Protein AF-A0A377ZBK5-F1 (afdb_monomer_lite)

pLDDT: mean 92.91, std 8.92, range [45.59, 98.56]

Radius of gyration: 19.92 Å; chains: 1; bounding box: 38×28×64 Å

Structure (mmCIF, N/CA/C/O backbone):
data_AF-A0A377ZBK5-F1
#
_entry.id   AF-A0A377ZBK5-F1
#
loop_
_atom_site.group_PDB
_atom_site.id
_atom_site.type_symbol
_atom_site.label_atom_id
_atom_site.label_alt_id
_atom_site.label_comp_id
_atom_site.label_asym_id
_atom_site.label_entity_id
_atom_site.label_seq_id
_atom_site.pdbx_PDB_ins_code
_atom_site.Cartn_x
_atom_site.Cartn_y
_atom_site.Cartn_z
_atom_site.occupancy
_atom_site.B_iso_or_equiv
_atom_site.auth_seq_id
_atom_site.auth_comp_id
_atom_site.auth_asym_id
_atom_site.auth_atom_id
_atom_site.pdbx_PDB_model_num
ATOM 1 N N . MET A 1 1 ? 10.291 -15.681 -27.233 1.00 45.59 1 MET A N 1
ATOM 2 C CA . MET A 1 1 ? 11.117 -14.684 -26.519 1.00 45.59 1 MET A CA 1
ATOM 3 C C . MET A 1 1 ? 10.988 -15.005 -25.042 1.00 45.59 1 MET A C 1
ATOM 5 O O . MET A 1 1 ? 9.856 -15.266 -24.654 1.00 45.59 1 MET A O 1
ATOM 9 N N . PRO A 1 2 ? 12.070 -15.109 -24.252 1.00 52.09 2 PRO A N 1
ATOM 10 C CA . PRO A 1 2 ? 11.908 -15.289 -22.812 1.00 52.09 2 PRO A CA 1
ATOM 11 C C . PRO A 1 2 ? 11.155 -14.077 -22.247 1.00 52.09 2 PRO A C 1
ATOM 13 O O . PRO A 1 2 ? 11.372 -12.952 -22.704 1.00 52.09 2 PRO A O 1
ATOM 16 N N . GLU A 1 3 ? 10.237 -14.310 -21.312 1.00 66.94 3 GLU A N 1
ATOM 17 C CA . GLU A 1 3 ? 9.562 -13.239 -20.575 1.00 66.94 3 GLU A CA 1
ATOM 18 C C . GLU A 1 3 ? 10.627 -12.476 -19.782 1.00 66.94 3 GLU A C 1
ATOM 20 O O . GLU A 1 3 ? 11.226 -13.020 -18.861 1.00 66.94 3 GLU A O 1
ATOM 25 N N . ARG A 1 4 ? 10.943 -11.247 -20.209 1.00 80.50 4 ARG A N 1
ATOM 26 C CA . ARG A 1 4 ? 12.066 -10.459 -19.670 1.00 80.50 4 ARG A CA 1
ATOM 27 C C . ARG A 1 4 ? 11.857 -10.053 -18.209 1.00 80.50 4 ARG A C 1
ATOM 29 O O . ARG A 1 4 ? 12.832 -9.953 -17.479 1.00 80.50 4 ARG A O 1
ATOM 36 N N . TYR A 1 5 ? 10.607 -9.873 -17.792 1.00 88.88 5 TYR A N 1
ATOM 37 C CA . TYR A 1 5 ? 10.235 -9.515 -16.428 1.00 88.88 5 TYR A CA 1
ATOM 38 C C . TYR A 1 5 ? 9.508 -10.687 -15.774 1.00 88.88 5 TYR A C 1
ATOM 40 O O . TYR A 1 5 ? 8.397 -11.026 -16.180 1.00 88.88 5 TYR A O 1
ATOM 48 N N . GLN A 1 6 ? 10.127 -11.311 -14.772 1.00 89.06 6 GLN A N 1
ATOM 49 C CA . GLN A 1 6 ? 9.557 -12.459 -14.067 1.00 89.06 6 GLN A CA 1
ATOM 50 C C . GLN A 1 6 ? 9.449 -12.174 -12.574 1.00 89.06 6 GLN A C 1
ATOM 52 O O . GLN A 1 6 ? 10.448 -12.086 -11.866 1.00 89.06 6 GLN A O 1
ATOM 57 N N . TYR A 1 7 ? 8.210 -12.087 -12.101 1.00 89.38 7 TYR A N 1
ATOM 58 C CA . TYR A 1 7 ? 7.868 -11.860 -10.700 1.00 89.38 7 TYR A CA 1
ATOM 59 C C . TYR A 1 7 ? 6.918 -12.968 -10.229 1.00 89.38 7 TYR A C 1
ATOM 61 O O . TYR A 1 7 ? 5.723 -12.725 -10.058 1.00 89.38 7 TYR A O 1
ATOM 69 N N . PRO A 1 8 ? 7.408 -14.218 -10.106 1.00 89.19 8 PRO A N 1
ATOM 70 C CA . PRO A 1 8 ? 6.574 -15.331 -9.691 1.00 89.19 8 PRO A CA 1
ATOM 71 C C . PRO A 1 8 ? 6.107 -15.131 -8.251 1.00 89.19 8 PRO A C 1
ATOM 73 O O . PRO A 1 8 ? 6.850 -14.672 -7.379 1.00 89.19 8 PRO A O 1
ATOM 76 N N . VAL A 1 9 ? 4.857 -15.500 -8.019 1.00 87.50 9 VAL A N 1
ATOM 77 C CA . VAL A 1 9 ? 4.213 -15.443 -6.715 1.00 87.50 9 VAL A CA 1
ATOM 78 C C . VAL A 1 9 ? 4.294 -16.833 -6.088 1.00 87.50 9 VAL A C 1
ATOM 80 O O . VAL A 1 9 ? 4.029 -17.825 -6.766 1.00 87.50 9 VAL A O 1
ATOM 83 N N . ASP A 1 10 ? 4.701 -16.915 -4.822 1.00 88.06 10 ASP A N 1
ATOM 84 C CA . ASP A 1 10 ? 4.806 -18.189 -4.111 1.00 88.06 10 ASP A CA 1
ATOM 85 C C . ASP A 1 10 ? 3.431 -18.741 -3.700 1.00 88.06 10 ASP A C 1
ATOM 87 O O . ASP A 1 10 ? 2.440 -18.014 -3.560 1.00 88.06 10 ASP A O 1
ATOM 91 N N . GLU A 1 11 ? 3.356 -20.062 -3.509 1.00 90.50 11 GLU A N 1
ATOM 92 C CA . GLU A 1 11 ? 2.165 -20.683 -2.928 1.00 90.50 11 GLU A CA 1
ATOM 93 C C . GLU A 1 11 ? 1.914 -20.100 -1.527 1.00 90.50 11 GLU A C 1
ATOM 95 O O . GLU A 1 11 ? 2.818 -20.016 -0.695 1.00 90.50 11 GLU A O 1
ATOM 100 N N . GLY A 1 12 ? 0.679 -19.659 -1.270 1.00 89.44 12 GLY A N 1
ATOM 101 C CA . GLY A 1 12 ? 0.302 -19.008 -0.009 1.00 89.44 12 GLY A CA 1
ATOM 102 C C . GLY A 1 12 ? 0.594 -17.502 0.061 1.00 89.44 12 GLY A C 1
ATOM 103 O O . GLY A 1 12 ? 0.352 -16.886 1.102 1.00 89.44 12 GLY A O 1
ATOM 104 N N . PHE A 1 13 ? 1.061 -16.866 -1.022 1.00 91.00 13 PHE A N 1
ATOM 105 C CA . PHE A 1 13 ? 1.210 -15.407 -1.066 1.00 91.00 13 PHE A CA 1
ATOM 106 C C . PHE A 1 13 ? -0.091 -14.676 -0.735 1.00 91.00 13 PHE A C 1
ATOM 108 O O . PHE A 1 13 ? -0.096 -13.761 0.086 1.00 91.00 13 PHE A O 1
ATOM 115 N N . ALA A 1 14 ? -1.199 -15.089 -1.357 1.00 89.44 14 ALA A N 1
ATOM 116 C CA . ALA A 1 14 ? -2.502 -14.466 -1.153 1.00 89.44 14 ALA A CA 1
ATOM 117 C C . ALA A 1 14 ? -2.914 -14.524 0.325 1.00 89.44 14 ALA A C 1
ATOM 119 O O . ALA A 1 14 ? -3.301 -13.507 0.895 1.00 89.44 14 ALA A O 1
ATOM 120 N N . ASP A 1 15 ? -2.732 -15.677 0.969 1.00 92.81 15 ASP A N 1
ATOM 121 C CA . ASP A 1 15 ? -3.064 -15.866 2.383 1.00 92.81 15 ASP A CA 1
ATOM 122 C C . ASP A 1 15 ? -2.210 -14.977 3.297 1.00 92.81 15 ASP A C 1
ATOM 124 O O . ASP A 1 15 ? -2.716 -14.383 4.249 1.00 92.81 15 ASP A O 1
ATOM 128 N N . ARG A 1 16 ? -0.919 -14.814 2.978 1.00 92.88 16 ARG A N 1
ATOM 129 C CA . ARG A 1 16 ? -0.020 -13.899 3.700 1.00 92.88 16 ARG A CA 1
ATOM 130 C C . ARG A 1 16 ? -0.402 -12.432 3.515 1.00 92.88 16 ARG A C 1
ATOM 132 O O . ARG A 1 16 ? -0.350 -11.656 4.472 1.00 92.88 16 ARG A O 1
ATOM 139 N N . ILE A 1 17 ? -0.749 -12.039 2.291 1.00 94.62 17 ILE A N 1
ATOM 140 C CA . ILE A 1 17 ? -1.023 -10.645 1.934 1.00 94.62 17 ILE A CA 1
ATOM 141 C C . ILE A 1 17 ? -2.409 -10.191 2.383 1.00 94.62 17 ILE A C 1
ATOM 143 O O . ILE A 1 17 ? -2.552 -9.027 2.752 1.00 94.62 17 ILE A O 1
ATOM 147 N N . HIS A 1 18 ? -3.410 -11.072 2.437 1.00 92.81 18 HIS A N 1
ATOM 148 C CA . HIS A 1 18 ? -4.778 -10.751 2.868 1.00 92.81 18 HIS A CA 1
ATOM 149 C C . HIS A 1 18 ? -4.921 -10.568 4.392 1.00 92.81 18 HIS A C 1
ATOM 151 O O . HIS A 1 18 ? -5.918 -10.941 5.006 1.00 92.81 18 HIS A O 1
ATOM 157 N N . THR A 1 19 ? -3.930 -9.932 5.011 1.00 93.00 19 THR A N 1
ATOM 158 C CA . THR A 1 19 ? -3.936 -9.483 6.401 1.00 93.00 19 THR A CA 1
ATOM 159 C C . THR A 1 19 ? -3.524 -8.007 6.457 1.00 93.00 19 THR A C 1
ATOM 161 O O . THR A 1 19 ? -2.781 -7.546 5.587 1.00 93.00 19 THR A O 1
ATOM 164 N N . PRO A 1 20 ? -3.929 -7.228 7.479 1.00 90.19 20 PRO A N 1
ATOM 165 C CA . PRO A 1 20 ? -3.495 -5.833 7.595 1.00 90.19 20 PRO A CA 1
ATOM 166 C C . PRO A 1 20 ? -1.968 -5.672 7.607 1.00 90.19 20 PRO A C 1
ATOM 168 O O . PRO A 1 20 ? -1.443 -4.686 7.097 1.00 90.19 20 PRO A O 1
ATOM 171 N N . GLU A 1 21 ? -1.250 -6.629 8.196 1.00 91.00 21 GLU A N 1
ATOM 172 C CA . GLU A 1 21 ? 0.215 -6.651 8.216 1.00 91.00 21 GLU A CA 1
ATOM 173 C C . GLU A 1 21 ? 0.813 -7.019 6.858 1.00 91.00 21 GLU A C 1
ATOM 175 O O . GLU A 1 21 ? 1.741 -6.353 6.400 1.00 91.00 21 GLU A O 1
ATOM 180 N N . GLY A 1 22 ? 0.226 -7.999 6.171 1.00 94.06 22 GLY A N 1
ATOM 181 C CA . GLY A 1 22 ? 0.587 -8.358 4.805 1.00 94.06 22 GLY A CA 1
ATOM 182 C C . GLY A 1 22 ? 0.470 -7.169 3.855 1.00 94.06 22 GLY A C 1
ATOM 183 O O . GLY A 1 22 ? 1.438 -6.824 3.181 1.00 94.06 22 GLY A O 1
ATOM 18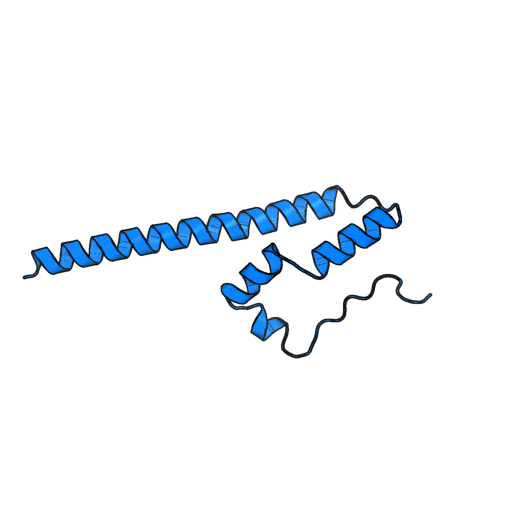4 N N . VAL A 1 23 ? -0.656 -6.453 3.883 1.00 94.19 23 VAL A N 1
ATOM 185 C CA . VAL A 1 23 ? -0.845 -5.237 3.074 1.00 94.19 23 VAL A CA 1
ATOM 186 C C . VAL A 1 23 ? 0.160 -4.135 3.450 1.00 94.19 23 VAL A C 1
ATOM 188 O O . VAL A 1 23 ? 0.691 -3.469 2.563 1.00 94.19 23 VAL A O 1
ATOM 191 N N . ARG A 1 24 ? 0.498 -3.963 4.741 1.00 92.06 24 ARG A N 1
ATOM 192 C CA . ARG A 1 24 ? 1.562 -3.026 5.172 1.00 92.06 24 ARG A CA 1
ATOM 193 C C . ARG A 1 24 ? 2.926 -3.373 4.598 1.00 92.06 24 ARG A C 1
ATOM 195 O O . ARG A 1 24 ? 3.689 -2.469 4.272 1.00 92.06 24 ARG A O 1
ATOM 202 N N . SER A 1 25 ? 3.245 -4.657 4.481 1.00 94.12 25 SER A N 1
ATOM 203 C CA . SER A 1 25 ? 4.541 -5.077 3.949 1.00 94.12 25 SER A CA 1
ATOM 204 C C . SER A 1 25 ? 4.737 -4.620 2.495 1.00 94.12 25 SER A C 1
ATOM 206 O O . SER A 1 25 ? 5.829 -4.180 2.137 1.00 94.12 25 SER A O 1
ATOM 208 N N . LEU A 1 26 ? 3.656 -4.590 1.700 1.00 94.12 26 LEU A N 1
ATOM 209 C CA . LEU A 1 26 ? 3.671 -4.155 0.298 1.00 94.12 26 LEU A CA 1
ATOM 210 C C . LEU A 1 26 ? 3.967 -2.661 0.118 1.00 94.12 26 LEU A C 1
ATOM 212 O O . LEU A 1 26 ? 4.518 -2.275 -0.912 1.00 94.12 26 LEU A O 1
ATOM 216 N N . VAL A 1 27 ? 3.630 -1.833 1.114 1.00 92.94 27 VAL A N 1
ATOM 217 C CA . VAL A 1 27 ? 3.972 -0.398 1.144 1.00 92.94 27 VAL A CA 1
ATOM 218 C C . VAL A 1 27 ? 5.484 -0.193 1.227 1.00 92.94 27 VAL A C 1
ATOM 220 O O . VAL A 1 27 ? 6.012 0.752 0.648 1.00 92.94 27 VAL A O 1
ATOM 223 N N . VAL A 1 28 ? 6.190 -1.077 1.935 1.00 90.44 28 VAL A N 1
ATOM 224 C CA . VAL A 1 28 ? 7.646 -0.991 2.108 1.00 90.44 28 VAL A CA 1
ATOM 225 C C . VAL A 1 28 ? 8.367 -1.587 0.904 1.00 90.44 28 VAL A C 1
ATOM 227 O O . VAL A 1 28 ? 9.336 -1.013 0.404 1.00 90.44 28 VAL A O 1
ATOM 230 N N . LYS A 1 29 ? 7.910 -2.758 0.454 1.00 92.00 29 LYS A N 1
ATOM 231 C CA . LYS A 1 29 ? 8.511 -3.486 -0.655 1.00 92.00 29 LYS A CA 1
ATOM 232 C C . LYS A 1 29 ? 7.473 -4.389 -1.312 1.00 92.00 29 LYS A C 1
ATOM 234 O O . LYS A 1 29 ? 6.852 -5.211 -0.648 1.00 92.00 29 LYS A O 1
ATOM 239 N N . SER A 1 30 ? 7.344 -4.300 -2.631 1.00 94.44 30 SER A N 1
ATOM 240 C CA . SER A 1 30 ? 6.533 -5.231 -3.413 1.00 94.44 30 SER A CA 1
ATOM 241 C C . SER A 1 30 ? 7.207 -5.568 -4.736 1.00 94.44 30 SER A C 1
ATOM 243 O O . SER A 1 30 ? 7.959 -4.762 -5.285 1.00 94.44 30 SER A O 1
ATOM 245 N N . GLN A 1 31 ? 6.890 -6.750 -5.263 1.00 94.50 31 GLN A N 1
ATOM 246 C CA . GLN A 1 31 ? 7.307 -7.173 -6.600 1.00 94.50 31 GLN A CA 1
ATOM 247 C C . GLN A 1 31 ? 6.849 -6.174 -7.677 1.00 94.50 31 GLN A C 1
ATOM 249 O O . GLN A 1 31 ? 7.580 -5.912 -8.622 1.00 94.50 31 GLN A O 1
ATOM 254 N N . LEU A 1 32 ? 5.686 -5.538 -7.494 1.00 95.19 32 LEU A N 1
ATOM 255 C CA . LEU A 1 32 ? 5.182 -4.506 -8.403 1.00 95.19 32 LEU A CA 1
ATOM 256 C C . LEU A 1 32 ? 6.070 -3.247 -8.414 1.00 95.19 32 LEU A C 1
ATOM 258 O O . LEU A 1 32 ? 6.341 -2.698 -9.477 1.00 95.19 32 LEU A O 1
ATOM 262 N N . MET A 1 33 ? 6.567 -2.805 -7.253 1.00 96.38 33 MET A N 1
ATOM 263 C CA . MET A 1 33 ? 7.530 -1.695 -7.187 1.00 96.38 33 MET A CA 1
ATOM 264 C C . MET A 1 33 ? 8.863 -2.053 -7.848 1.00 96.38 33 MET A C 1
ATOM 266 O O . MET A 1 33 ? 9.468 -1.206 -8.501 1.00 96.38 33 MET A O 1
ATOM 270 N N . GLU A 1 34 ? 9.342 -3.282 -7.645 1.00 96.19 34 GLU A N 1
ATOM 271 C CA . GLU A 1 34 ? 10.578 -3.765 -8.266 1.00 96.19 34 GLU A CA 1
ATOM 272 C C . GLU A 1 34 ? 10.440 -3.827 -9.791 1.00 96.19 34 GLU A C 1
ATOM 274 O O . GLU A 1 34 ? 11.299 -3.282 -10.482 1.00 96.19 34 GLU A O 1
ATOM 279 N N . LEU A 1 35 ? 9.316 -4.344 -10.296 1.00 96.19 35 LEU A N 1
ATOM 280 C CA . LEU A 1 35 ? 8.991 -4.391 -11.721 1.00 96.19 35 LEU A CA 1
ATOM 281 C C . LEU A 1 35 ? 9.029 -3.007 -12.369 1.00 96.19 35 LEU A C 1
ATOM 283 O O . LEU A 1 35 ? 9.707 -2.818 -13.375 1.00 96.19 35 LEU A O 1
ATOM 287 N N . LEU A 1 36 ? 8.328 -2.024 -11.794 1.00 96.62 36 LEU A N 1
ATOM 288 C CA . LEU A 1 36 ? 8.290 -0.677 -12.372 1.00 96.62 36 LEU A CA 1
ATOM 289 C C . LEU A 1 36 ? 9.678 -0.027 -12.388 1.00 96.62 36 LEU A C 1
ATOM 291 O O . LEU A 1 36 ? 10.041 0.607 -13.374 1.00 96.62 36 LEU A O 1
ATOM 295 N N . ARG A 1 37 ? 10.485 -0.233 -11.339 1.00 95.94 37 ARG A N 1
ATOM 296 C CA . ARG A 1 37 ? 11.873 0.257 -11.293 1.00 95.94 37 ARG A CA 1
ATOM 297 C C . ARG A 1 37 ? 12.763 -0.433 -12.321 1.00 95.94 37 ARG A C 1
ATOM 299 O O . ARG A 1 37 ? 13.644 0.205 -12.885 1.00 95.94 37 ARG A O 1
ATOM 306 N N . GLU A 1 38 ? 12.582 -1.730 -12.541 1.00 96.38 38 GLU A N 1
ATOM 307 C CA . GLU A 1 38 ? 13.330 -2.470 -13.557 1.00 96.38 38 GLU A CA 1
ATOM 308 C C . GLU A 1 38 ? 12.977 -1.979 -14.966 1.00 96.38 38 GLU A C 1
ATOM 310 O O . GLU A 1 38 ? 13.871 -1.663 -15.748 1.00 96.38 38 GLU A O 1
ATOM 315 N N . MET A 1 39 ? 11.684 -1.811 -15.251 1.00 95.75 39 MET A N 1
ATOM 316 C CA . MET A 1 39 ? 11.196 -1.262 -16.516 1.00 95.75 39 MET A CA 1
ATOM 317 C C . MET A 1 39 ? 11.701 0.168 -16.765 1.00 95.75 39 MET A C 1
ATOM 319 O O . MET A 1 39 ? 12.138 0.474 -17.873 1.00 95.75 39 MET A O 1
ATOM 323 N N . GLU A 1 40 ? 11.701 1.029 -15.742 1.00 96.62 40 GLU A N 1
ATOM 324 C CA . GLU A 1 40 ? 12.263 2.385 -15.825 1.00 96.62 40 GLU A CA 1
ATOM 325 C C . GLU A 1 40 ? 13.756 2.356 -16.179 1.00 96.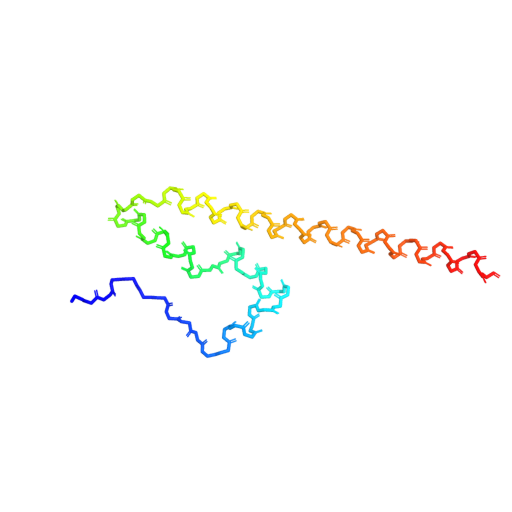62 40 GLU A C 1
ATOM 327 O O . GLU A 1 40 ? 14.206 3.069 -17.076 1.00 96.62 40 GLU A O 1
ATOM 332 N N . ARG A 1 41 ? 14.533 1.487 -15.515 1.00 96.75 41 ARG A N 1
ATOM 333 C CA . ARG A 1 41 ? 15.972 1.313 -15.782 1.00 96.75 41 ARG A CA 1
ATOM 334 C C . ARG A 1 41 ? 16.254 0.798 -17.189 1.00 96.75 41 ARG A C 1
ATOM 336 O O . ARG A 1 41 ? 17.289 1.142 -17.756 1.00 96.75 41 ARG A O 1
ATOM 343 N N . ASP A 1 42 ? 15.342 0.007 -17.740 1.00 96.12 42 ASP A N 1
ATOM 344 C CA . ASP A 1 42 ? 15.392 -0.485 -19.116 1.00 96.12 42 ASP A CA 1
ATOM 345 C C . ASP A 1 42 ? 14.968 0.569 -20.161 1.00 96.12 42 ASP A C 1
ATOM 347 O O . ASP A 1 42 ? 15.062 0.313 -21.363 1.00 96.12 42 ASP A O 1
ATOM 351 N N . GLY A 1 43 ? 14.550 1.764 -19.727 1.00 96.56 43 GLY A N 1
ATOM 352 C CA . GLY A 1 43 ? 14.180 2.885 -20.594 1.00 96.56 43 GLY A CA 1
ATOM 353 C C . GLY A 1 43 ? 12.701 2.930 -20.980 1.00 96.56 43 GLY A C 1
ATOM 354 O O . GLY A 1 43 ? 12.341 3.652 -21.910 1.00 96.56 43 GLY A O 1
ATOM 355 N N . HIS A 1 44 ? 11.839 2.171 -20.297 1.00 96.69 44 HIS A N 1
ATOM 356 C CA . HIS A 1 44 ? 10.391 2.251 -20.482 1.00 96.69 44 HIS A CA 1
ATOM 357 C C . HIS A 1 44 ? 9.794 3.415 -19.683 1.00 96.69 44 HIS A C 1
ATOM 359 O O . HIS A 1 44 ? 10.157 3.644 -18.530 1.00 96.69 44 HIS A O 1
ATOM 365 N N . ASP A 1 45 ? 8.828 4.122 -20.276 1.00 97.56 45 ASP A N 1
ATOM 366 C CA . ASP A 1 45 ? 8.033 5.105 -19.541 1.00 97.56 45 ASP A CA 1
ATOM 367 C C . ASP A 1 45 ? 7.029 4.387 -18.632 1.00 97.56 45 ASP A C 1
ATOM 369 O O . ASP A 1 45 ? 6.059 3.783 -19.091 1.00 97.56 45 ASP A O 1
ATOM 373 N N . VAL A 1 46 ? 7.286 4.456 -17.329 1.00 97.69 46 VAL A N 1
ATOM 374 C CA . VAL A 1 46 ? 6.421 3.914 -16.274 1.00 97.69 46 VAL A CA 1
ATOM 375 C C . VAL A 1 46 ? 5.801 5.010 -15.411 1.00 97.69 46 VAL A C 1
ATOM 377 O O . VAL A 1 46 ? 5.223 4.708 -14.369 1.00 97.69 46 VAL A O 1
ATOM 380 N N . SER A 1 47 ? 5.908 6.279 -15.814 1.00 97.62 47 SER A N 1
ATOM 381 C CA . SER A 1 47 ? 5.526 7.431 -14.988 1.00 97.62 47 SER A CA 1
ATOM 382 C C . SER A 1 47 ? 4.076 7.362 -14.492 1.00 97.62 47 SER A C 1
ATOM 384 O O . SER A 1 47 ? 3.822 7.566 -13.304 1.00 97.62 47 SER A O 1
ATOM 386 N N . GLY A 1 48 ? 3.136 6.995 -15.368 1.00 98.25 48 GLY A N 1
ATOM 387 C CA . GLY A 1 48 ? 1.726 6.807 -15.014 1.00 98.25 48 GLY A CA 1
ATOM 388 C C . GLY A 1 48 ? 1.511 5.674 -14.007 1.00 98.25 48 GLY A C 1
ATOM 389 O O . GLY A 1 48 ? 0.938 5.892 -12.942 1.00 98.25 48 GLY A O 1
ATOM 390 N N . ALA A 1 49 ? 2.040 4.482 -14.296 1.00 97.81 49 ALA A N 1
ATOM 391 C CA . ALA A 1 49 ? 1.902 3.319 -13.417 1.00 97.81 49 ALA A CA 1
ATOM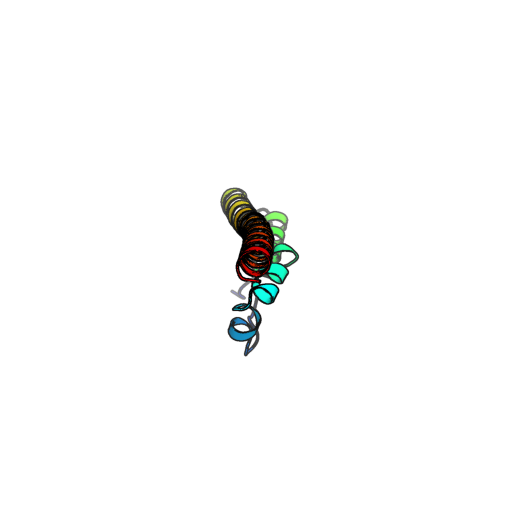 392 C C . ALA A 1 49 ? 2.582 3.532 -12.051 1.00 97.81 49 ALA A C 1
ATOM 394 O O . ALA A 1 49 ? 2.060 3.123 -11.013 1.00 97.81 49 ALA A O 1
ATOM 395 N N . ALA A 1 50 ? 3.728 4.215 -12.028 1.00 97.44 50 ALA A N 1
ATOM 396 C CA . ALA A 1 50 ? 4.418 4.583 -10.798 1.00 97.44 50 ALA A CA 1
ATOM 397 C C . ALA A 1 50 ? 3.595 5.579 -9.967 1.00 97.44 50 ALA A C 1
ATOM 399 O O . ALA A 1 50 ? 3.490 5.415 -8.751 1.00 97.44 50 ALA A O 1
ATOM 400 N N . ALA A 1 51 ? 2.967 6.573 -10.606 1.00 98.12 51 ALA A N 1
ATOM 401 C CA . ALA A 1 51 ? 2.085 7.518 -9.926 1.00 98.12 51 ALA A CA 1
ATOM 402 C C . ALA A 1 51 ? 0.853 6.824 -9.317 1.00 98.12 51 ALA A C 1
ATOM 404 O O . ALA A 1 51 ? 0.499 7.095 -8.167 1.00 98.12 51 ALA A O 1
ATOM 405 N N . GLU A 1 52 ? 0.236 5.888 -10.041 1.00 98.56 52 GLU A N 1
ATOM 406 C CA . GLU A 1 52 ? -0.882 5.085 -9.531 1.00 98.56 52 GLU A CA 1
ATOM 407 C C . GLU A 1 52 ? -0.465 4.210 -8.342 1.00 98.56 52 GLU A C 1
ATOM 409 O O . GLU A 1 52 ? -1.164 4.161 -7.326 1.00 98.56 52 GLU A O 1
ATOM 414 N N . LEU A 1 53 ? 0.709 3.575 -8.413 1.00 97.69 53 LEU A N 1
ATOM 415 C CA . LEU A 1 53 ? 1.228 2.780 -7.303 1.00 97.69 53 LEU A CA 1
ATOM 416 C C . LEU A 1 53 ? 1.492 3.638 -6.060 1.00 97.69 53 LEU A C 1
ATOM 418 O O . LEU A 1 53 ? 1.137 3.241 -4.950 1.00 97.69 53 LEU A O 1
ATOM 422 N N . VAL A 1 54 ? 2.057 4.835 -6.236 1.00 97.19 54 VAL A N 1
ATOM 423 C CA . VAL A 1 54 ? 2.237 5.804 -5.144 1.00 97.19 54 VAL A CA 1
ATOM 424 C C . VAL A 1 54 ? 0.890 6.192 -4.532 1.00 97.19 54 VAL A C 1
ATOM 426 O O . VAL A 1 54 ? 0.771 6.237 -3.307 1.00 97.19 54 VAL A O 1
ATOM 429 N N . ALA A 1 55 ? -0.142 6.422 -5.348 1.00 98.19 55 ALA A N 1
ATOM 430 C CA . ALA A 1 55 ? -1.478 6.742 -4.852 1.00 98.19 55 ALA A CA 1
ATOM 431 C C . ALA A 1 55 ? -2.059 5.609 -3.985 1.00 98.19 55 ALA A C 1
ATOM 433 O O . ALA A 1 55 ? -2.559 5.874 -2.889 1.00 98.19 55 ALA A O 1
ATOM 434 N N . LEU A 1 56 ? -1.933 4.350 -4.419 1.00 97.50 56 LEU A N 1
ATOM 435 C CA . LEU A 1 56 ? -2.391 3.182 -3.656 1.00 97.50 56 LEU A CA 1
ATOM 436 C C . LEU A 1 56 ? -1.639 3.022 -2.329 1.00 97.50 56 LEU A C 1
ATOM 438 O O . LEU A 1 56 ? -2.249 2.802 -1.282 1.00 97.50 56 LEU A O 1
ATOM 442 N N . VAL A 1 57 ? -0.316 3.176 -2.352 1.00 96.06 57 VAL A N 1
ATOM 443 C CA . VAL A 1 57 ? 0.538 3.088 -1.159 1.00 96.06 57 VAL A CA 1
ATOM 444 C C . VAL A 1 57 ? 0.190 4.176 -0.141 1.00 96.06 57 VAL A C 1
ATOM 446 O O . VAL A 1 57 ? 0.069 3.904 1.060 1.00 96.06 57 VAL A O 1
ATOM 449 N N . ASN A 1 58 ? -0.033 5.400 -0.620 1.00 96.19 58 ASN A N 1
ATOM 450 C CA . ASN A 1 58 ? -0.452 6.519 0.218 1.00 96.19 58 ASN A CA 1
ATOM 451 C C . ASN A 1 58 ? -1.846 6.288 0.806 1.00 96.19 58 ASN A C 1
ATOM 453 O O . ASN A 1 58 ? -2.055 6.540 1.993 1.00 96.19 58 ASN A O 1
ATOM 457 N N . TYR A 1 59 ? -2.780 5.761 0.010 1.00 96.69 59 TYR A N 1
ATOM 458 C CA . TYR A 1 59 ? -4.118 5.412 0.479 1.00 96.69 59 TYR A CA 1
ATOM 459 C C . TYR A 1 59 ? -4.074 4.380 1.611 1.00 96.69 59 TYR A C 1
ATOM 461 O O . TYR A 1 59 ? -4.673 4.603 2.663 1.00 96.69 59 TYR A O 1
ATOM 469 N N . VAL A 1 60 ? -3.322 3.287 1.441 1.00 95.19 60 VAL A N 1
ATOM 470 C CA . VAL A 1 60 ? -3.156 2.255 2.480 1.00 95.19 60 VAL A CA 1
ATOM 471 C C . VAL A 1 60 ? -2.583 2.861 3.761 1.00 95.19 60 VAL A C 1
ATOM 473 O O . VAL A 1 60 ? -3.118 2.635 4.847 1.00 95.19 60 VAL A O 1
ATOM 476 N N . THR A 1 61 ? -1.521 3.658 3.638 1.00 94.06 61 THR A N 1
ATOM 477 C CA . THR A 1 61 ? -0.855 4.293 4.784 1.00 94.06 61 THR A CA 1
ATOM 478 C C . THR A 1 61 ? -1.800 5.238 5.529 1.00 94.06 61 THR A C 1
ATOM 480 O O . THR A 1 61 ? -1.910 5.172 6.754 1.00 94.06 61 THR A O 1
ATOM 483 N N . SER A 1 62 ? -2.531 6.080 4.793 1.00 96.06 62 SER A N 1
ATOM 484 C CA . SER A 1 62 ? -3.494 7.025 5.361 1.00 96.06 62 SER A CA 1
ATOM 485 C C . SER A 1 62 ? -4.670 6.311 6.029 1.00 96.06 62 SER A C 1
ATOM 487 O O . SER A 1 62 ? -4.992 6.614 7.175 1.00 96.06 62 SER A O 1
ATOM 489 N N . SER A 1 63 ? -5.260 5.316 5.362 1.00 95.12 63 SER A N 1
ATOM 490 C CA . SER A 1 63 ? -6.396 4.554 5.887 1.00 95.12 63 SER A CA 1
ATOM 491 C C . SER A 1 63 ? -6.062 3.872 7.215 1.00 95.12 63 SER A C 1
ATOM 493 O O . SER A 1 63 ? -6.841 3.929 8.166 1.00 95.12 63 SER A O 1
ATOM 495 N N . GLN A 1 64 ? -4.869 3.287 7.326 1.00 90.88 64 GLN A N 1
ATOM 496 C CA . GLN A 1 64 ? -4.439 2.615 8.550 1.00 90.88 64 GLN A CA 1
ATOM 497 C C . GLN A 1 64 ? -4.191 3.575 9.713 1.00 90.88 64 GLN A C 1
ATOM 499 O O . GLN A 1 64 ? -4.506 3.230 10.855 1.00 90.88 64 GLN A O 1
ATOM 504 N N . LEU A 1 65 ? -3.643 4.763 9.441 1.00 93.31 65 LEU A N 1
ATOM 505 C CA . LEU A 1 65 ? -3.499 5.804 10.457 1.00 93.31 65 LEU A CA 1
ATOM 506 C C . LEU A 1 65 ? -4.877 6.213 10.989 1.00 93.31 65 LEU A C 1
ATOM 508 O O . LEU A 1 65 ? -5.107 6.143 12.195 1.00 93.31 65 LEU A O 1
ATOM 512 N N . SER A 1 66 ? -5.815 6.518 10.088 1.00 96.25 66 SER A N 1
ATOM 513 C CA . SER A 1 66 ? -7.179 6.895 10.462 1.00 96.25 66 SER A CA 1
ATOM 514 C C . SER A 1 66 ? -7.894 5.797 11.252 1.00 96.25 66 SER A C 1
ATOM 516 O O . SER A 1 66 ? -8.541 6.083 12.254 1.00 96.25 66 SER A O 1
ATOM 518 N N . MET A 1 67 ? -7.753 4.524 10.867 1.00 95.00 67 MET A N 1
ATOM 519 C CA . MET A 1 67 ? -8.345 3.407 11.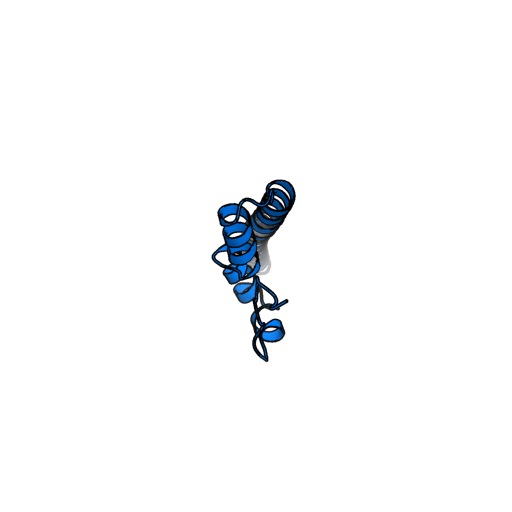617 1.00 95.00 67 MET A CA 1
ATOM 520 C C . MET A 1 67 ? -7.785 3.291 13.042 1.00 95.00 67 MET A C 1
ATOM 522 O O . MET A 1 67 ? -8.545 3.041 13.978 1.00 95.00 67 MET A O 1
ATOM 526 N N . ARG A 1 68 ? -6.475 3.497 13.232 1.00 94.75 68 ARG A N 1
ATOM 527 C CA . ARG A 1 68 ? -5.842 3.467 14.562 1.00 94.75 68 ARG A CA 1
ATOM 528 C C . ARG A 1 68 ? -6.331 4.609 15.453 1.00 94.75 68 ARG A C 1
ATOM 530 O O . ARG A 1 68 ? -6.574 4.406 16.644 1.00 94.75 68 ARG A O 1
ATOM 537 N N . GLU A 1 69 ? -6.474 5.800 14.885 1.00 97.06 69 GLU A N 1
ATOM 538 C CA . GLU A 1 69 ? -7.020 6.958 15.594 1.00 97.06 69 GLU A CA 1
ATOM 539 C C . GLU A 1 69 ? -8.471 6.702 16.006 1.00 97.06 69 GLU A C 1
ATOM 541 O O . GLU A 1 69 ? -8.809 6.846 17.181 1.00 97.06 69 GLU A O 1
A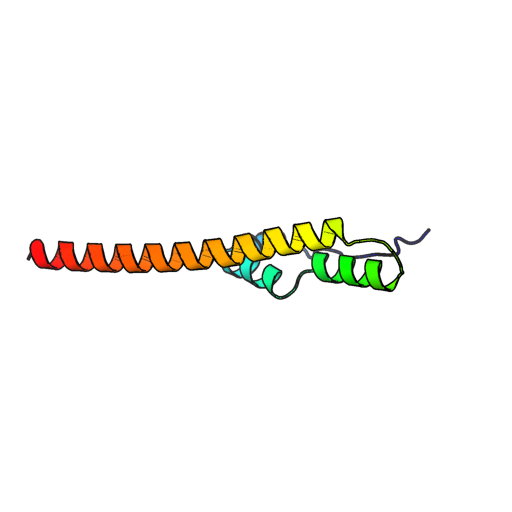TOM 546 N N . LEU A 1 70 ? -9.307 6.220 15.079 1.00 98.00 70 LEU A N 1
ATOM 547 C CA . LEU A 1 70 ? -10.693 5.843 15.368 1.00 98.00 70 LEU A CA 1
ATOM 548 C C . LEU A 1 70 ? -10.780 4.828 16.510 1.00 98.00 70 LEU A C 1
ATOM 550 O O . LEU A 1 70 ? -11.584 5.009 17.422 1.00 98.00 70 LEU A O 1
ATOM 554 N N . GLN A 1 71 ? -9.932 3.799 16.502 1.00 97.62 71 GLN A N 1
ATOM 555 C CA . GLN A 1 71 ? -9.896 2.812 17.578 1.00 97.62 71 GLN A CA 1
ATOM 556 C C . GLN A 1 71 ? -9.558 3.453 18.931 1.00 97.62 71 GLN A C 1
ATOM 558 O O . GLN A 1 71 ? -10.249 3.204 19.915 1.00 97.62 71 GLN A O 1
ATOM 563 N N . THR A 1 72 ? -8.577 4.355 18.963 1.00 98.19 72 THR A N 1
ATOM 564 C CA . THR A 1 72 ? -8.195 5.085 20.183 1.00 98.19 72 THR A CA 1
ATOM 565 C C . THR A 1 72 ? -9.349 5.945 20.714 1.00 98.19 72 THR A C 1
ATOM 567 O O . THR A 1 72 ? -9.610 5.978 21.919 1.00 98.19 72 THR A O 1
ATOM 570 N N . HIS A 1 73 ? -10.086 6.616 19.825 1.00 98.19 73 HIS A N 1
ATOM 571 C CA . HIS A 1 73 ? -11.275 7.383 20.200 1.00 98.19 73 HIS A CA 1
A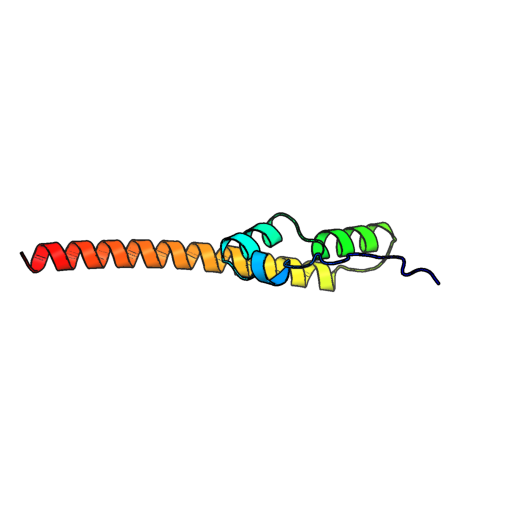TOM 572 C C . HIS A 1 73 ? -12.393 6.486 20.752 1.00 98.19 73 HIS A C 1
ATOM 574 O O . HIS A 1 73 ? -13.013 6.829 21.760 1.00 98.19 73 HIS A O 1
ATOM 580 N N . LEU A 1 74 ? -12.629 5.323 20.141 1.00 98.50 74 LEU A N 1
ATOM 581 C CA . LEU A 1 74 ? -13.611 4.348 20.623 1.00 98.50 74 LEU A CA 1
ATOM 582 C C . LEU A 1 74 ? -13.231 3.770 21.994 1.00 98.50 74 LEU A C 1
ATOM 584 O O . LEU A 1 74 ? -14.103 3.614 22.856 1.00 98.50 74 LEU A O 1
ATOM 588 N N . ASP A 1 75 ? -11.945 3.508 22.230 1.00 98.12 75 ASP A N 1
ATOM 589 C CA . ASP A 1 75 ? -11.435 3.055 23.527 1.00 98.12 75 ASP A CA 1
ATOM 590 C C . ASP A 1 75 ? -11.680 4.110 24.615 1.00 98.12 75 ASP A C 1
ATOM 592 O O . ASP A 1 75 ? -12.155 3.789 25.711 1.00 98.12 75 ASP A O 1
ATOM 596 N N . PHE A 1 76 ? -11.449 5.386 24.294 1.00 98.00 76 PHE A N 1
ATOM 597 C CA . PHE A 1 76 ? -11.754 6.497 25.193 1.00 98.00 76 PHE A CA 1
ATOM 598 C C . PHE A 1 76 ? -13.254 6.593 25.509 1.00 98.00 76 PHE A C 1
ATOM 600 O O . PHE A 1 76 ? -13.631 6.666 26.682 1.00 98.00 76 PHE A O 1
ATOM 607 N N . CYS A 1 77 ? -14.126 6.541 24.497 1.00 97.81 77 CYS A N 1
ATOM 608 C CA . CYS A 1 77 ? -15.577 6.542 24.704 1.00 97.81 77 CYS A CA 1
ATOM 609 C C . CYS A 1 77 ? -16.020 5.372 25.592 1.00 97.81 77 CYS A C 1
ATOM 611 O O . CYS A 1 77 ? -16.794 5.557 26.530 1.00 97.81 77 CYS A O 1
ATOM 613 N N . THR A 1 78 ? -15.478 4.178 25.348 1.00 98.00 78 THR A N 1
ATOM 614 C CA . THR A 1 78 ? -15.760 2.981 26.150 1.00 98.00 78 THR A CA 1
ATOM 615 C C . THR A 1 78 ? -15.340 3.172 27.607 1.00 98.00 78 THR A C 1
ATOM 617 O O . THR A 1 78 ? -16.079 2.800 28.521 1.00 98.00 78 THR A O 1
ATOM 620 N N . MET A 1 79 ? -14.174 3.778 27.846 1.00 97.56 79 MET A N 1
ATOM 621 C CA . MET A 1 79 ? -13.707 4.115 29.190 1.00 97.56 79 MET A CA 1
ATOM 622 C C . MET A 1 79 ? -14.661 5.089 29.894 1.00 97.56 79 MET A C 1
ATOM 624 O O . MET A 1 79 ? -15.022 4.844 31.044 1.00 97.56 79 MET A O 1
ATOM 628 N N . GLN A 1 80 ? -15.098 6.152 29.213 1.00 97.56 80 GLN A N 1
ATOM 629 C CA . GLN A 1 80 ? -16.034 7.138 29.769 1.00 97.56 80 GLN A CA 1
ATOM 630 C C . GLN A 1 80 ? -17.389 6.511 30.122 1.00 97.56 80 GLN A C 1
ATOM 632 O O . GLN A 1 80 ? -17.884 6.694 31.233 1.00 97.56 80 GLN A O 1
ATOM 637 N N . ILE A 1 81 ? -17.952 5.696 29.226 1.00 97.31 81 ILE A N 1
ATOM 638 C CA . ILE A 1 81 ? -19.217 4.985 29.470 1.00 97.31 81 ILE A CA 1
ATOM 639 C C . ILE A 1 81 ? -19.096 4.073 30.700 1.00 97.31 81 ILE A C 1
ATOM 641 O O . ILE A 1 81 ? -19.970 4.068 31.564 1.00 97.31 81 ILE A O 1
ATOM 645 N N . ARG A 1 82 ? -17.987 3.334 30.834 1.00 96.50 82 ARG A N 1
ATOM 646 C CA . ARG A 1 82 ? -17.737 2.467 32.000 1.00 96.50 82 ARG A CA 1
ATOM 647 C C . ARG A 1 82 ? -17.609 3.236 33.314 1.00 96.50 82 ARG A C 1
ATOM 649 O O . ARG A 1 82 ? -17.923 2.668 34.354 1.00 96.50 82 ARG A O 1
ATOM 656 N N . GLN A 1 83 ? -17.122 4.476 33.282 1.00 95.38 83 GLN A N 1
ATOM 657 C CA . GLN A 1 83 ? -17.047 5.332 34.469 1.00 95.38 83 GLN A CA 1
ATOM 658 C C . GLN A 1 83 ? -18.429 5.837 34.893 1.00 95.38 83 GLN A C 1
ATOM 660 O O . GLN A 1 83 ? -18.673 5.941 36.085 1.00 95.38 83 GLN A O 1
ATOM 665 N N . GLN A 1 84 ? -19.325 6.115 33.941 1.00 93.25 84 GLN A N 1
ATOM 666 C CA . GLN A 1 84 ? -20.680 6.613 34.218 1.00 93.25 84 GLN A CA 1
ATOM 667 C C . GLN A 1 84 ? -21.678 5.520 34.630 1.00 93.25 84 GLN A C 1
ATOM 669 O O . GLN A 1 84 ? -22.683 5.821 35.263 1.00 93.25 84 GLN A O 1
ATOM 674 N N . LEU A 1 85 ? -21.431 4.264 34.242 1.00 90.88 85 LEU A N 1
ATOM 675 C CA . LEU A 1 85 ? -22.261 3.107 34.610 1.00 90.88 85 LEU A CA 1
ATOM 676 C C . LEU A 1 85 ? -21.865 2.464 35.954 1.00 90.88 85 LEU A C 1
ATOM 678 O O . LEU A 1 85 ? -22.475 1.470 36.349 1.00 90.88 85 LEU A O 1
ATOM 682 N N . ARG A 1 86 ? -20.828 2.983 36.618 1.00 60.12 86 ARG A N 1
ATOM 683 C CA . ARG A 1 86 ? -20.436 2.623 37.986 1.00 60.12 86 ARG A CA 1
ATOM 684 C C . ARG A 1 86 ? -20.986 3.643 38.968 1.00 60.12 86 ARG A C 1
ATOM 686 O O . ARG A 1 86 ? -21.330 3.205 40.084 1.00 60.12 86 ARG A O 1
#

Sequence (86 aa):
MPERYQYPVDEGFADRIHTPEGVRSLVVKSQLMELLREMERDGHDVSGAAAELVALVNYVTSSQLSMRELQTHLDFCTMQIRQQLR

Organism: Klebsiella pneumoniae subsp. ozaenae (NCBI:txid574)

Secondary structure (DSSP, 8-state):
---S---PPPTTHHHHHSSHHHHHHHHH--HHHHHHHHHHHTT---HHHHHHHHHHHHHHHHHHHHHHHHHHHHHHHHHHHHHHT-

Foldseek 3Di:
DPPPQDDDDDVCLCVQLPDLVNVLVVLVPDSQVVRLVVCVVVVHPCPVVVVVSVVVSVVSVVVVVVVVVVVVVVVVVVVVVVVVVD